Protein AF-A0A962GAU8-F1 (afdb_monomer_lite)

Radius of gyration: 21.65 Å; chains: 1; bounding box: 62×40×57 Å

Sequence (134 aa):
HLLACSCSLKAYKAAMIEHMYRRRMQIEESFRDLKSHHCGGGFEDTQTRTPERLQMLLLIHALAQWVQWVIGLAVITRGLDHFLKPNSSKRQHYSTLRIGKEFILHAGLGLSLHQIRPPDIPADSIPPSLNRRK

Foldseek 3Di:
DDDDDDPVCVPPDPVVVVVVVVVVVVVVVLVVQQCDDPRHVVVVVVPDPDVVVVVVSVVVVVVLLVQLLVQLVVCVVQVLCVVVDDPDDPDDPDDSSVSSVVVCVCVVVPVDCVVSPRPPPPPVPDDPPPPPDD

Secondary structure (DSSP, 8-state):
------GGGGGS-HHHHHHHHHHHHHHHHHHHHHH-TTTS--GGGG----HHHHHHHHHHHHHHHHHHHHHHHHHHHTTGGGGGS-TT--S--S-HHHHHHHHHHHHHTT--GGGSPPP---GGGS-GGG----

Structure (mmCIF, N/CA/C/O backbone):
data_AF-A0A962GAU8-F1
#
_entry.id   AF-A0A962GAU8-F1
#
loop_
_atom_site.group_PDB
_atom_site.id
_atom_site.type_symbol
_atom_site.label_atom_id
_atom_site.label_alt_id
_atom_site.label_comp_id
_atom_site.label_asym_id
_atom_site.label_entity_id
_atom_site.label_seq_id
_atom_site.pdbx_PDB_ins_code
_atom_site.Cartn_x
_atom_site.Cartn_y
_atom_site.Cartn_z
_atom_site.occupancy
_atom_site.B_iso_or_equiv
_atom_site.auth_seq_id
_atom_site.auth_comp_id
_atom_site.auth_asym_id
_atom_site.auth_atom_id
_atom_site.pdbx_PDB_model_num
ATOM 1 N N . HIS A 1 1 ? -0.439 14.856 24.192 1.00 59.84 1 HIS A N 1
ATOM 2 C CA . HIS A 1 1 ? -1.331 13.752 23.783 1.00 59.84 1 HIS A CA 1
ATOM 3 C C . HIS A 1 1 ? -1.456 12.776 24.941 1.00 59.84 1 HIS A C 1
ATOM 5 O O . HIS A 1 1 ? -0.439 12.256 25.378 1.00 59.84 1 HIS A O 1
ATOM 11 N N . LEU A 1 2 ? -2.658 12.591 25.490 1.00 73.06 2 LEU A N 1
ATOM 12 C CA . LEU A 1 2 ? -2.903 11.586 26.528 1.00 73.06 2 LEU A CA 1
ATOM 13 C C . LEU A 1 2 ? -3.182 10.241 25.847 1.00 73.06 2 LEU A C 1
ATOM 15 O O . LEU A 1 2 ? -4.053 10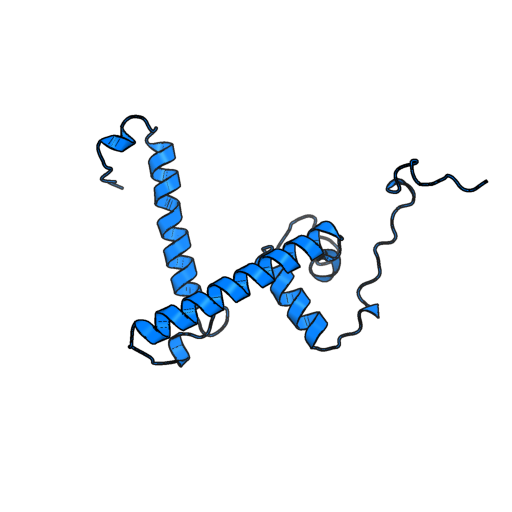.166 24.983 1.00 73.06 2 LEU A O 1
ATOM 19 N N . LEU A 1 3 ? -2.426 9.202 26.210 1.00 74.12 3 LEU A N 1
ATOM 20 C CA . LEU A 1 3 ? -2.595 7.836 25.710 1.00 74.12 3 LEU A CA 1
ATOM 21 C C . LEU A 1 3 ? -2.972 6.922 26.879 1.00 74.12 3 LEU A C 1
ATOM 23 O O . LEU A 1 3 ? -2.184 6.743 27.806 1.00 74.12 3 LEU A O 1
ATOM 27 N N . ALA A 1 4 ? -4.170 6.338 26.837 1.00 80.06 4 ALA A N 1
ATOM 28 C CA . ALA A 1 4 ? -4.588 5.320 27.795 1.00 80.06 4 ALA A CA 1
ATOM 29 C C . ALA A 1 4 ? -4.086 3.946 27.329 1.00 80.06 4 ALA A C 1
ATOM 31 O O . ALA A 1 4 ? -4.387 3.517 26.216 1.00 80.06 4 ALA A O 1
ATOM 32 N N . CYS A 1 5 ? -3.303 3.268 28.170 1.00 78.06 5 CYS A N 1
ATOM 33 C CA . CYS A 1 5 ? -2.702 1.967 27.867 1.00 78.06 5 CYS A CA 1
ATOM 34 C C . CYS A 1 5 ? -3.112 0.946 28.929 1.00 78.06 5 CYS A C 1
ATOM 36 O O . CYS A 1 5 ? -3.316 1.311 30.087 1.00 78.06 5 CYS A O 1
ATOM 38 N N . SER A 1 6 ? -3.227 -0.331 28.554 1.00 82.31 6 SER A N 1
ATOM 39 C CA . SER A 1 6 ? -3.556 -1.379 29.523 1.00 82.31 6 SER A CA 1
ATOM 40 C C . SER A 1 6 ? -2.440 -1.535 30.563 1.00 82.31 6 SER A C 1
ATOM 42 O O . SER A 1 6 ? -1.263 -1.289 30.291 1.00 82.31 6 SER A O 1
ATOM 44 N N . CYS A 1 7 ? -2.797 -1.990 31.764 1.00 73.56 7 CYS A N 1
ATOM 45 C CA . CYS A 1 7 ? -1.854 -2.245 32.856 1.00 73.56 7 CYS A CA 1
ATOM 46 C C . CYS A 1 7 ? -0.789 -3.306 32.518 1.00 73.56 7 CYS A C 1
ATOM 48 O O . CYS A 1 7 ? 0.263 -3.331 33.149 1.00 73.56 7 CYS A O 1
ATOM 50 N N . SER A 1 8 ? -1.014 -4.127 31.489 1.00 78.31 8 SER A N 1
ATOM 51 C CA . SER A 1 8 ? -0.024 -5.068 30.953 1.00 78.31 8 SER A CA 1
ATOM 52 C C . SER A 1 8 ? 1.150 -4.363 30.253 1.00 78.31 8 SER A C 1
ATOM 54 O O . SER A 1 8 ? 2.260 -4.891 30.241 1.00 78.31 8 SER A O 1
ATOM 56 N N . LEU A 1 9 ? 0.963 -3.136 29.746 1.00 76.88 9 LEU A N 1
ATOM 57 C CA . LEU A 1 9 ? 2.014 -2.380 29.054 1.00 76.88 9 LEU A CA 1
ATOM 58 C C . LEU A 1 9 ? 2.933 -1.584 29.999 1.00 76.88 9 LEU A C 1
ATOM 60 O O . LEU A 1 9 ? 3.813 -0.863 29.533 1.00 76.88 9 LEU A O 1
ATOM 64 N N . LYS A 1 10 ? 2.782 -1.736 31.322 1.00 76.25 10 LYS A N 1
ATOM 65 C CA . LYS A 1 10 ? 3.558 -1.001 32.341 1.00 76.25 10 LYS A CA 1
ATOM 66 C C . LYS A 1 10 ? 5.069 -1.254 32.264 1.00 76.25 10 LYS A C 1
ATOM 68 O O . LYS A 1 10 ? 5.848 -0.413 32.696 1.00 76.25 10 LYS A O 1
ATOM 73 N N . ALA A 1 11 ? 5.470 -2.402 31.713 1.00 80.94 11 ALA A N 1
ATOM 74 C CA . ALA A 1 11 ? 6.869 -2.772 31.500 1.00 80.94 11 ALA A CA 1
ATOM 75 C C . ALA A 1 11 ? 7.517 -2.064 30.291 1.00 80.94 11 ALA A C 1
ATOM 77 O O . ALA A 1 11 ? 8.742 -2.067 30.161 1.00 80.94 11 ALA A O 1
ATOM 78 N N . TYR A 1 12 ? 6.725 -1.455 29.401 1.00 81.94 12 TYR A N 1
ATOM 79 C CA . TYR A 1 12 ? 7.231 -0.769 28.215 1.00 81.94 12 TYR A CA 1
ATOM 80 C C . TYR A 1 12 ? 7.464 0.718 28.484 1.00 81.94 12 TYR A C 1
ATOM 82 O O . TYR A 1 12 ? 6.676 1.397 29.138 1.00 81.94 12 TYR A O 1
ATOM 90 N N . LYS A 1 13 ? 8.553 1.254 27.924 1.00 85.75 13 LYS A N 1
ATOM 91 C CA . LYS A 1 13 ? 8.850 2.691 27.984 1.00 85.75 13 LYS A CA 1
ATOM 92 C C . LYS A 1 13 ? 7.784 3.487 27.226 1.00 85.75 13 LYS A C 1
ATOM 94 O O . LYS A 1 13 ? 7.347 3.072 26.153 1.00 85.75 13 LYS A O 1
ATOM 99 N N . ALA A 1 14 ? 7.455 4.680 27.722 1.00 82.94 14 ALA A N 1
ATOM 100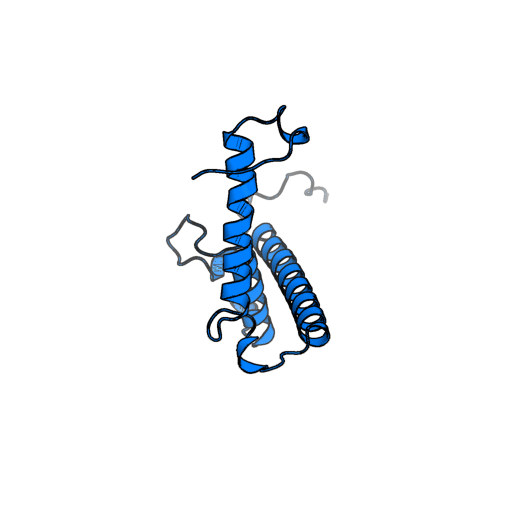 C CA . ALA A 1 14 ? 6.482 5.581 27.096 1.00 82.94 14 ALA A CA 1
ATOM 101 C C . ALA A 1 14 ? 6.777 5.852 25.605 1.00 82.94 14 ALA A C 1
ATOM 103 O O . ALA A 1 14 ? 5.866 5.821 24.785 1.00 82.94 14 ALA A O 1
ATOM 104 N N . ALA A 1 15 ? 8.053 6.003 25.230 1.00 84.62 15 ALA A N 1
ATOM 105 C CA . ALA A 1 15 ? 8.466 6.179 23.834 1.00 84.62 15 ALA A CA 1
ATOM 106 C C . ALA A 1 15 ? 8.124 4.972 22.936 1.00 84.62 15 ALA A C 1
ATOM 108 O O . ALA A 1 15 ? 7.797 5.134 21.763 1.00 84.62 15 ALA A O 1
ATOM 109 N N . MET A 1 16 ? 8.167 3.751 23.478 1.00 84.81 16 MET A N 1
ATOM 110 C CA . MET A 1 16 ? 7.793 2.547 22.734 1.00 84.81 16 MET A CA 1
ATOM 111 C C . MET A 1 16 ? 6.279 2.472 22.540 1.00 84.81 16 MET A C 1
ATOM 113 O O . MET A 1 16 ? 5.820 2.125 21.456 1.00 84.81 16 MET A O 1
ATOM 117 N N . ILE A 1 17 ? 5.507 2.856 23.556 1.00 84.69 17 ILE A N 1
ATOM 118 C CA . ILE A 1 17 ? 4.047 2.962 23.470 1.00 84.69 17 ILE A CA 1
ATOM 119 C C . ILE A 1 17 ? 3.647 4.001 22.417 1.00 84.69 17 ILE A C 1
ATOM 121 O O . ILE A 1 17 ? 2.807 3.718 21.566 1.00 84.69 17 ILE A O 1
ATOM 125 N N . GLU A 1 18 ? 4.283 5.172 22.425 1.00 84.88 18 GLU A N 1
ATOM 126 C CA . GLU A 1 18 ? 4.061 6.207 21.413 1.00 84.88 18 GLU A CA 1
ATOM 127 C C . GLU A 1 18 ? 4.416 5.703 20.007 1.00 84.88 18 GLU A C 1
ATOM 129 O O . GLU A 1 18 ? 3.655 5.903 19.060 1.00 84.88 18 GLU A O 1
ATOM 134 N N . HIS A 1 19 ? 5.533 4.985 19.864 1.00 84.56 19 HIS A N 1
ATOM 135 C CA . HIS A 1 19 ? 5.933 4.396 18.589 1.00 84.56 19 HIS A CA 1
ATOM 136 C C . HIS A 1 19 ? 4.916 3.362 18.079 1.00 84.56 19 HIS A C 1
ATOM 138 O O . HIS A 1 19 ? 4.578 3.361 16.895 1.00 84.56 19 HIS A O 1
ATOM 144 N N . MET A 1 20 ? 4.375 2.517 18.961 1.00 84.00 20 MET A N 1
ATOM 145 C CA . MET A 1 20 ? 3.300 1.587 18.601 1.00 84.00 20 MET A CA 1
ATOM 146 C C . MET A 1 20 ? 2.014 2.332 18.236 1.00 84.00 20 MET A C 1
ATOM 148 O O . MET A 1 20 ? 1.364 1.981 17.253 1.00 84.00 20 MET A O 1
ATOM 152 N N . TYR A 1 21 ? 1.678 3.397 18.967 1.00 85.25 21 TYR A N 1
ATOM 153 C CA . TYR A 1 21 ? 0.516 4.232 18.671 1.00 85.25 21 TYR A CA 1
ATOM 154 C C . TYR A 1 21 ? 0.647 4.944 17.320 1.00 85.25 21 TYR A C 1
ATOM 156 O O . TYR A 1 21 ? -0.332 5.061 16.588 1.00 85.25 21 TYR A O 1
ATOM 164 N N . ARG A 1 22 ? 1.862 5.337 16.917 1.00 82.81 22 ARG A N 1
ATOM 165 C CA . ARG A 1 22 ? 2.125 5.951 15.605 1.00 82.81 22 ARG A CA 1
ATOM 166 C C . ARG A 1 22 ? 1.703 5.058 14.433 1.00 82.81 22 ARG A C 1
ATOM 168 O O . ARG A 1 22 ? 1.312 5.577 13.391 1.00 82.81 22 ARG A O 1
ATOM 175 N N . ARG A 1 23 ? 1.695 3.731 14.609 1.00 80.62 23 ARG A N 1
ATOM 176 C CA . ARG A 1 23 ? 1.208 2.789 13.586 1.00 80.62 23 ARG A CA 1
ATOM 177 C C . ARG A 1 23 ? -0.271 2.997 13.249 1.00 80.62 23 ARG A C 1
ATOM 179 O O . ARG A 1 23 ? -0.648 2.761 12.107 1.00 80.62 23 ARG A O 1
ATOM 186 N N . ARG A 1 24 ? -1.103 3.488 14.184 1.00 82.25 24 ARG A N 1
ATOM 187 C CA . ARG A 1 24 ? -2.513 3.817 13.888 1.00 82.25 24 ARG A CA 1
ATOM 188 C C . ARG A 1 24 ? -2.638 4.872 12.793 1.00 82.25 24 ARG A C 1
ATOM 190 O O . ARG A 1 24 ? -3.469 4.711 11.911 1.00 82.25 24 ARG A O 1
ATOM 197 N N . MET A 1 25 ? -1.785 5.895 12.818 1.00 85.50 25 MET A N 1
ATOM 198 C CA . MET A 1 25 ? -1.794 6.962 11.814 1.00 85.50 25 MET A CA 1
ATOM 199 C C . MET A 1 25 ? -1.471 6.418 10.418 1.00 85.50 25 MET A C 1
ATOM 201 O O . MET A 1 25 ? -2.186 6.722 9.473 1.00 85.50 25 MET A O 1
ATOM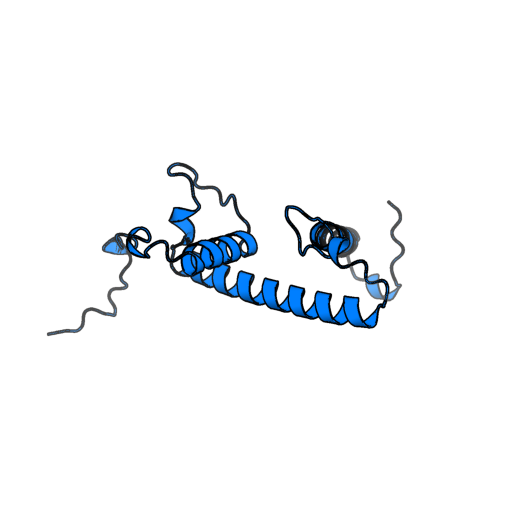 205 N N . GLN A 1 26 ? -0.469 5.537 10.307 1.00 79.81 26 GLN A N 1
ATOM 206 C CA . GLN A 1 26 ? -0.138 4.874 9.038 1.00 79.81 26 GLN A CA 1
ATOM 207 C C . GLN A 1 26 ? -1.288 4.004 8.520 1.00 79.81 26 GLN A C 1
ATOM 209 O O . GLN A 1 26 ? -1.539 3.964 7.320 1.00 79.81 26 GLN A O 1
ATOM 214 N N . ILE A 1 27 ? -1.993 3.311 9.417 1.00 75.56 27 ILE A N 1
ATOM 215 C CA . ILE A 1 27 ? -3.156 2.491 9.062 1.00 75.56 27 ILE A CA 1
ATOM 216 C C . ILE A 1 27 ? -4.301 3.376 8.549 1.00 75.56 27 ILE A C 1
ATOM 218 O O . ILE A 1 27 ? -4.879 3.084 7.507 1.00 75.56 27 ILE A O 1
ATOM 222 N N . GLU A 1 28 ? -4.618 4.470 9.243 1.00 80.06 28 GLU A N 1
ATOM 223 C CA . GLU A 1 28 ? -5.657 5.420 8.824 1.00 80.06 28 GLU A CA 1
ATOM 224 C C . GLU A 1 28 ? -5.329 6.097 7.490 1.00 80.06 28 GLU A C 1
ATOM 226 O O . GLU A 1 28 ? -6.210 6.243 6.643 1.00 80.06 28 GLU A O 1
ATOM 231 N N . GLU A 1 29 ? -4.069 6.480 7.287 1.00 77.56 29 GLU A N 1
ATOM 232 C CA . GLU A 1 29 ? -3.574 7.020 6.021 1.00 77.56 29 GLU A CA 1
ATOM 233 C C . GLU A 1 29 ? -3.677 5.975 4.904 1.00 77.56 29 GLU A C 1
ATOM 235 O O . GLU A 1 29 ? -4.246 6.266 3.859 1.00 77.56 29 GLU A O 1
ATOM 240 N N . SER A 1 30 ? -3.291 4.723 5.168 1.00 73.19 30 SER A N 1
ATOM 241 C CA . SER A 1 30 ? -3.439 3.617 4.208 1.00 73.19 30 SER A CA 1
ATOM 242 C C . SER A 1 30 ? -4.903 3.379 3.821 1.00 73.19 30 SER A C 1
ATOM 244 O O . SER A 1 30 ? -5.208 3.167 2.650 1.00 73.19 30 SER A O 1
ATOM 246 N N . PHE A 1 31 ? -5.837 3.450 4.777 1.00 70.69 31 PHE A N 1
ATOM 247 C CA . PHE A 1 31 ? -7.274 3.354 4.491 1.00 70.69 31 PHE A CA 1
ATOM 248 C C . PHE A 1 31 ? -7.816 4.561 3.720 1.00 70.69 31 PHE A C 1
ATOM 250 O O . PHE A 1 31 ? -8.785 4.423 2.971 1.00 70.69 31 PHE A O 1
ATOM 257 N N . ARG A 1 32 ? -7.234 5.746 3.914 1.00 71.94 32 ARG A N 1
ATOM 258 C CA . ARG A 1 32 ? -7.601 6.964 3.185 1.00 71.94 32 ARG A CA 1
ATOM 259 C C . ARG A 1 32 ? -7.085 6.914 1.750 1.00 71.94 32 ARG A C 1
ATOM 261 O O . ARG A 1 32 ? -7.850 7.176 0.827 1.00 71.94 32 ARG A O 1
ATOM 268 N N . ASP A 1 33 ? -5.843 6.487 1.563 1.00 71.25 33 ASP A N 1
ATOM 269 C CA . ASP A 1 33 ? -5.252 6.255 0.249 1.00 71.25 33 ASP A CA 1
ATOM 270 C C . ASP A 1 33 ? -6.013 5.175 -0.507 1.00 71.25 33 ASP A C 1
ATOM 272 O O . ASP A 1 33 ? -6.266 5.327 -1.693 1.00 71.25 33 ASP A O 1
ATOM 276 N N . LEU A 1 34 ? -6.472 4.125 0.175 1.00 67.69 34 LEU A N 1
ATOM 277 C CA . LEU A 1 34 ? -7.274 3.070 -0.438 1.00 67.69 34 LEU A CA 1
ATOM 278 C C . LEU A 1 34 ? -8.594 3.573 -1.041 1.00 67.69 34 LEU A C 1
ATOM 280 O O . LEU A 1 34 ? -9.043 3.061 -2.069 1.00 67.69 34 LEU A O 1
ATOM 284 N N . LYS A 1 35 ? -9.200 4.576 -0.404 1.00 65.31 35 LYS A N 1
ATOM 285 C CA . LYS A 1 35 ? -10.428 5.232 -0.865 1.00 65.31 35 LYS A CA 1
ATOM 286 C C . LYS A 1 35 ? -10.172 6.190 -2.031 1.00 65.31 35 LYS A C 1
ATOM 288 O O . LYS A 1 35 ? -11.041 6.325 -2.881 1.00 65.31 35 LYS A O 1
ATOM 293 N N . SER A 1 36 ? -8.979 6.783 -2.104 1.00 64.19 36 SER A N 1
ATOM 294 C CA . SER A 1 36 ? -8.618 7.787 -3.109 1.00 64.19 36 SER A CA 1
ATOM 295 C C . SER A 1 36 ? -8.674 7.258 -4.550 1.00 64.19 36 SER A C 1
ATOM 297 O O . SER A 1 36 ? -8.152 6.189 -4.869 1.00 64.19 36 SER A O 1
ATOM 299 N N . HIS A 1 37 ? -9.265 8.060 -5.437 1.00 54.19 37 HIS A N 1
ATOM 300 C CA . HIS A 1 37 ? -9.510 7.749 -6.849 1.00 54.19 37 HIS A CA 1
ATOM 301 C C . HIS A 1 37 ? -8.238 7.773 -7.725 1.00 54.19 37 HIS A C 1
ATOM 303 O O . HIS A 1 37 ? -8.070 6.952 -8.620 1.00 54.19 37 HIS A O 1
ATOM 309 N N . HIS A 1 38 ? -7.310 8.709 -7.482 1.00 53.59 38 HIS A N 1
ATOM 310 C CA . HIS A 1 38 ? -6.162 8.948 -8.378 1.00 53.59 38 HIS A CA 1
ATOM 311 C C . HIS A 1 38 ? -4.911 8.116 -8.056 1.00 53.59 38 HIS A C 1
ATOM 313 O O . HIS A 1 38 ? -4.149 7.772 -8.959 1.00 53.59 38 HIS A O 1
ATOM 319 N N . CYS A 1 39 ? -4.687 7.796 -6.779 1.00 49.03 39 CYS A N 1
ATOM 320 C CA . CYS A 1 39 ? -3.483 7.097 -6.308 1.00 49.03 39 CYS A CA 1
ATOM 321 C C . CYS A 1 39 ? -3.793 5.795 -5.544 1.00 49.03 39 CYS A C 1
ATOM 323 O O . CYS A 1 39 ? -2.859 5.112 -5.120 1.00 49.03 39 CYS A O 1
ATOM 325 N N . GLY A 1 40 ? -5.076 5.459 -5.377 1.00 54.69 40 GLY A N 1
ATOM 326 C CA . GLY A 1 40 ? -5.578 4.419 -4.482 1.00 54.69 40 GLY A CA 1
ATOM 327 C C . GLY A 1 40 ? -6.221 3.211 -5.154 1.00 54.69 40 GLY A C 1
ATOM 328 O O . GLY A 1 40 ? -6.002 2.936 -6.332 1.00 54.69 40 GLY A O 1
ATOM 329 N N . GLY A 1 41 ? -7.005 2.463 -4.370 1.00 57.69 41 GLY A N 1
ATOM 330 C CA . GLY A 1 41 ? -7.735 1.273 -4.817 1.00 57.69 41 GLY A CA 1
ATOM 331 C C . GLY A 1 41 ? -9.117 1.554 -5.418 1.00 57.69 41 GLY A C 1
ATOM 332 O O . GLY A 1 41 ? -9.818 0.592 -5.712 1.00 57.69 41 GLY A O 1
ATOM 333 N N . GLY A 1 42 ? -9.525 2.824 -5.565 1.00 60.16 42 GLY A N 1
ATOM 334 C CA . GLY A 1 42 ? -10.784 3.206 -6.227 1.00 60.16 42 GLY A CA 1
ATOM 335 C C . GLY A 1 42 ? -12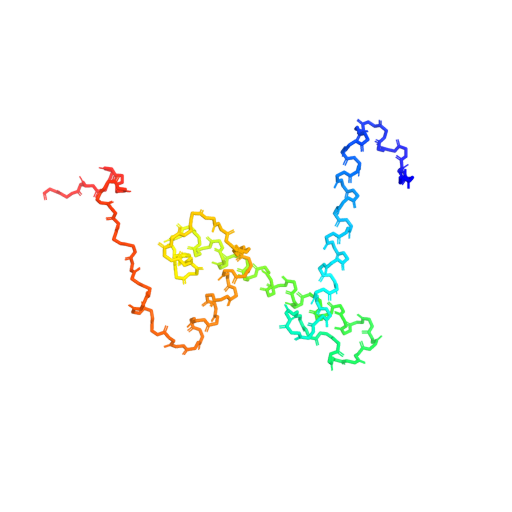.057 2.781 -5.485 1.00 60.16 42 GLY A C 1
ATOM 336 O O . GLY A 1 42 ? -13.111 2.601 -6.088 1.00 60.16 42 GLY A O 1
ATOM 337 N N . PHE A 1 43 ? -11.985 2.578 -4.167 1.00 58.56 43 PHE A N 1
ATOM 338 C CA . PHE A 1 43 ? -13.127 2.061 -3.402 1.00 58.56 43 PHE A CA 1
ATOM 339 C C . PHE A 1 43 ? -14.287 3.059 -3.291 1.00 58.56 43 PHE A C 1
ATOM 341 O O . PHE A 1 43 ? -15.424 2.637 -3.068 1.00 58.56 43 PHE A O 1
ATOM 348 N N . GLU A 1 44 ? -14.031 4.360 -3.457 1.00 55.00 44 GLU A N 1
ATOM 349 C CA . GLU A 1 44 ? -15.087 5.380 -3.514 1.00 55.00 44 GLU A CA 1
ATOM 350 C C . GLU A 1 44 ? -16.021 5.190 -4.721 1.00 55.00 44 GLU A C 1
ATOM 352 O O . GLU A 1 44 ? -17.225 5.421 -4.591 1.00 55.00 44 GLU A O 1
ATOM 357 N N . ASP A 1 45 ? -15.525 4.637 -5.832 1.00 56.25 45 ASP A N 1
ATOM 358 C CA . ASP A 1 45 ? -16.329 4.392 -7.039 1.00 56.25 45 ASP A CA 1
ATOM 359 C C . ASP A 1 45 ? -17.266 3.194 -6.899 1.00 56.25 45 ASP A C 1
ATOM 361 O O . ASP A 1 45 ? -18.234 3.049 -7.644 1.00 56.25 45 ASP A O 1
ATOM 365 N N . THR A 1 46 ? -17.015 2.316 -5.924 1.00 57.25 46 THR A N 1
ATOM 366 C CA . THR A 1 46 ? -17.791 1.075 -5.800 1.00 57.25 46 THR A CA 1
ATOM 367 C C . THR A 1 46 ? -19.140 1.312 -5.097 1.00 57.25 46 THR A C 1
ATOM 369 O O . THR A 1 46 ? -19.977 0.408 -5.098 1.00 57.25 46 THR A O 1
ATOM 372 N N . GLN A 1 47 ? -19.386 2.492 -4.493 1.00 57.97 47 GLN A N 1
ATOM 373 C CA . GLN A 1 47 ? -20.625 2.894 -3.777 1.00 57.97 47 GLN A CA 1
ATOM 374 C C . GLN A 1 47 ? -21.240 1.831 -2.835 1.00 57.97 47 GLN A C 1
ATOM 376 O O . GLN A 1 47 ? -22.385 1.940 -2.388 1.00 57.97 47 GLN A O 1
ATOM 381 N N . THR A 1 48 ? -20.494 0.785 -2.485 1.00 57.28 48 THR A N 1
ATOM 382 C CA . THR A 1 48 ? -21.044 -0.393 -1.824 1.00 57.28 48 THR A CA 1
ATOM 383 C C . THR A 1 48 ? -20.900 -0.233 -0.329 1.00 57.28 48 THR A C 1
ATOM 385 O O . THR A 1 48 ? -19.801 -0.225 0.215 1.00 57.28 48 THR A O 1
ATOM 388 N N . ARG A 1 49 ? -22.042 -0.100 0.346 1.00 62.91 49 ARG A N 1
ATOM 389 C CA . ARG A 1 49 ? -22.129 0.095 1.801 1.00 62.91 49 ARG A CA 1
ATOM 390 C C . ARG A 1 49 ? -22.258 -1.210 2.593 1.00 62.91 49 ARG A C 1
ATOM 392 O O . ARG A 1 49 ? -22.385 -1.166 3.809 1.00 62.91 49 ARG A O 1
ATOM 399 N N . THR A 1 50 ? -22.232 -2.360 1.920 1.00 73.00 50 THR A N 1
ATOM 400 C CA . THR A 1 50 ? -22.306 -3.679 2.563 1.00 73.00 50 THR A CA 1
ATOM 401 C C . THR A 1 50 ? -20.922 -4.093 3.079 1.00 73.00 50 THR A C 1
ATOM 403 O O . THR A 1 50 ? -19.995 -4.196 2.261 1.00 73.00 50 THR A O 1
ATOM 406 N N . PRO A 1 51 ? -20.755 -4.334 4.391 1.00 73.50 51 PRO A N 1
ATOM 407 C CA . PRO A 1 51 ? -19.455 -4.627 4.995 1.00 73.50 51 PRO A CA 1
ATOM 408 C C . PRO A 1 51 ? -18.795 -5.892 4.426 1.00 73.50 51 PRO A C 1
ATOM 410 O O . PRO A 1 51 ? -17.572 -5.939 4.310 1.00 73.50 51 PRO A O 1
ATOM 413 N N . GLU A 1 52 ? -19.578 -6.873 3.980 1.00 77.12 52 GLU A N 1
ATOM 414 C CA . GLU A 1 52 ? -19.094 -8.139 3.417 1.00 77.12 52 GLU A CA 1
ATOM 415 C C . GLU A 1 52 ? -18.354 -7.919 2.089 1.00 77.12 52 GLU A C 1
ATOM 417 O O . GLU A 1 52 ? -17.265 -8.451 1.865 1.00 77.12 52 GLU A O 1
ATOM 422 N N . ARG A 1 53 ? -18.915 -7.079 1.205 1.00 76.25 53 ARG A N 1
ATOM 423 C CA . ARG A 1 53 ? -18.278 -6.737 -0.079 1.00 76.25 53 ARG A CA 1
ATOM 424 C C . ARG A 1 53 ? -17.019 -5.908 0.131 1.00 76.25 53 ARG A C 1
ATOM 426 O O . ARG A 1 53 ? -16.018 -6.156 -0.538 1.00 76.25 53 ARG A O 1
ATOM 433 N N . LEU A 1 54 ? -17.053 -4.972 1.080 1.00 76.44 54 LEU A N 1
ATOM 434 C CA . LEU A 1 54 ? -15.879 -4.184 1.436 1.00 76.44 54 LEU A CA 1
ATOM 435 C C . LEU A 1 54 ? -14.758 -5.093 1.953 1.00 76.44 54 LEU A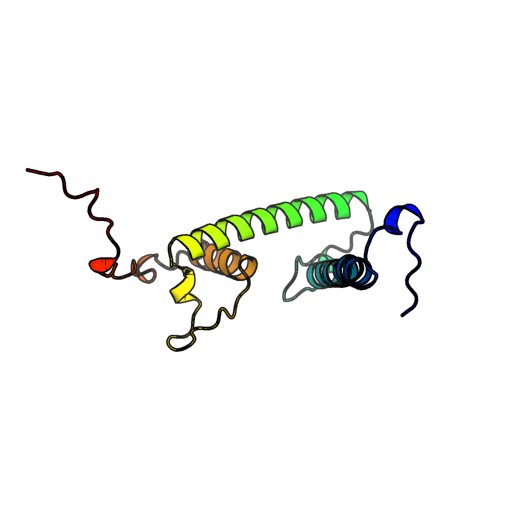 C 1
ATOM 437 O O . LEU A 1 54 ? -13.633 -4.976 1.484 1.00 76.44 54 LEU A O 1
ATOM 441 N N . GLN A 1 55 ? -15.058 -6.043 2.840 1.00 80.88 55 GLN A N 1
ATOM 442 C CA . GLN A 1 55 ? -14.073 -6.987 3.373 1.00 80.88 55 GLN A CA 1
ATOM 443 C C . GLN A 1 55 ? -13.403 -7.826 2.274 1.00 80.88 55 GLN A C 1
ATOM 445 O O . GLN A 1 55 ? -12.180 -7.973 2.282 1.00 80.88 55 GLN A O 1
ATOM 450 N N . MET A 1 56 ? -14.172 -8.339 1.309 1.00 83.75 56 MET A N 1
ATOM 451 C CA . MET A 1 56 ? -13.610 -9.084 0.174 1.00 83.75 56 MET A CA 1
ATOM 452 C C . MET A 1 56 ? -12.697 -8.212 -0.689 1.00 83.75 56 MET A C 1
ATOM 454 O O . MET A 1 56 ? -11.590 -8.625 -1.031 1.00 83.75 56 MET A O 1
ATOM 458 N N . LEU A 1 57 ? -13.125 -6.990 -1.009 1.00 80.56 57 LEU A N 1
ATOM 459 C CA . LEU A 1 57 ? -12.316 -6.063 -1.796 1.00 80.56 57 LEU A CA 1
ATOM 460 C C . LEU A 1 57 ? -11.036 -5.655 -1.045 1.00 80.56 57 LEU A C 1
ATOM 462 O O . LEU A 1 57 ? -9.964 -5.628 -1.648 1.00 80.56 57 LEU A O 1
ATOM 466 N N . LEU A 1 58 ? -11.114 -5.406 0.269 1.00 80.38 58 LEU A N 1
ATOM 467 C CA . LEU A 1 58 ? -9.952 -5.134 1.124 1.00 80.38 58 LEU A CA 1
ATOM 468 C C . LEU A 1 58 ? -8.955 -6.298 1.104 1.00 80.38 58 LEU A C 1
ATOM 470 O O . LEU A 1 58 ? -7.751 -6.069 1.002 1.00 80.38 58 LEU A O 1
ATOM 474 N N . LEU A 1 59 ? -9.447 -7.538 1.170 1.00 85.69 59 LEU A N 1
ATOM 475 C CA . LEU A 1 59 ? -8.608 -8.733 1.098 1.00 85.69 59 LEU A CA 1
ATOM 476 C C . LEU A 1 59 ? -7.903 -8.839 -0.259 1.00 85.69 59 LEU A C 1
ATOM 478 O O . LEU A 1 59 ? -6.691 -9.041 -0.305 1.00 85.69 59 LEU A O 1
ATOM 482 N N . ILE A 1 60 ? -8.641 -8.664 -1.357 1.00 85.81 60 ILE A N 1
ATOM 483 C CA . ILE A 1 60 ? -8.077 -8.680 -2.713 1.00 85.81 60 ILE A CA 1
ATOM 484 C C . ILE A 1 60 ? -7.015 -7.587 -2.857 1.00 85.81 60 ILE A C 1
ATOM 486 O O . ILE A 1 60 ? -5.928 -7.843 -3.373 1.00 85.81 60 ILE A O 1
ATOM 490 N N . HIS A 1 61 ? -7.299 -6.383 -2.359 1.00 83.94 61 HIS A N 1
ATOM 491 C CA . HIS A 1 61 ? -6.347 -5.283 -2.395 1.00 83.94 61 HIS A CA 1
ATOM 492 C C . HIS A 1 61 ? -5.084 -5.591 -1.585 1.00 83.94 61 HIS A C 1
ATOM 494 O O . HIS A 1 61 ? -3.977 -5.394 -2.084 1.00 83.94 61 HIS A O 1
ATOM 500 N N . ALA A 1 62 ? -5.228 -6.127 -0.371 1.00 85.75 62 ALA A N 1
ATOM 501 C CA . ALA A 1 62 ? -4.095 -6.514 0.465 1.00 85.75 62 ALA A CA 1
ATOM 502 C C . ALA A 1 62 ? -3.222 -7.582 -0.217 1.00 85.75 62 ALA A C 1
ATOM 504 O O . ALA A 1 62 ? -1.994 -7.485 -0.194 1.00 85.75 62 ALA A O 1
ATOM 505 N N . LEU A 1 63 ? -3.837 -8.566 -0.882 1.00 88.06 63 LEU A N 1
ATOM 506 C CA . LEU A 1 63 ? -3.116 -9.566 -1.673 1.00 88.06 63 LEU A CA 1
ATOM 507 C C . LEU A 1 63 ? -2.392 -8.933 -2.868 1.00 88.06 63 LEU A C 1
ATOM 509 O O . LEU A 1 63 ? -1.225 -9.240 -3.107 1.00 88.06 63 LEU A O 1
ATOM 513 N N . ALA A 1 64 ? -3.037 -8.012 -3.585 1.00 86.69 64 ALA A N 1
ATOM 514 C CA . ALA A 1 64 ? -2.411 -7.291 -4.691 1.00 86.69 64 ALA A CA 1
ATOM 515 C C . ALA A 1 64 ? -1.202 -6.459 -4.224 1.00 86.69 64 ALA A C 1
ATOM 517 O O . ALA A 1 64 ? -0.147 -6.499 -4.860 1.00 86.69 64 ALA A O 1
ATOM 518 N N . GLN A 1 65 ? -1.316 -5.761 -3.089 1.00 85.00 65 GLN A N 1
ATOM 519 C CA . GLN A 1 65 ? -0.198 -5.040 -2.474 1.00 85.00 65 GLN A CA 1
ATOM 520 C C . GLN A 1 65 ? 0.929 -5.992 -2.063 1.00 85.00 65 GLN A C 1
ATOM 522 O O . GLN A 1 65 ? 2.099 -5.695 -2.296 1.00 85.00 65 GLN A O 1
ATOM 527 N N . TRP A 1 66 ? 0.603 -7.154 -1.497 1.00 87.19 66 TRP A N 1
ATOM 528 C CA . TRP A 1 66 ? 1.607 -8.150 -1.129 1.00 87.19 66 TRP A CA 1
ATOM 529 C C . TRP A 1 66 ? 2.390 -8.650 -2.351 1.00 87.19 66 TRP A C 1
ATOM 531 O O . TRP A 1 66 ? 3.621 -8.669 -2.329 1.00 87.19 66 TRP A O 1
ATOM 541 N N . VAL A 1 67 ? 1.700 -8.953 -3.454 1.00 88.31 67 VAL A N 1
ATOM 542 C CA . VAL A 1 67 ? 2.342 -9.336 -4.722 1.00 88.31 67 VAL A CA 1
ATOM 543 C C . VAL A 1 67 ? 3.220 -8.205 -5.266 1.00 88.31 67 VAL A C 1
ATOM 545 O O . VAL A 1 67 ? 4.375 -8.444 -5.621 1.00 88.31 67 VAL A O 1
ATOM 548 N N . GLN A 1 68 ? 2.721 -6.964 -5.282 1.00 86.12 68 GLN A N 1
ATOM 549 C CA . GLN A 1 68 ? 3.509 -5.792 -5.688 1.00 86.12 68 GLN A CA 1
ATOM 550 C C . GLN A 1 68 ? 4.766 -5.628 -4.830 1.00 86.12 68 GLN A C 1
ATOM 552 O O . GLN A 1 68 ? 5.832 -5.315 -5.353 1.00 86.12 68 GLN A O 1
ATOM 557 N N . TRP A 1 69 ? 4.671 -5.867 -3.523 1.00 87.69 69 TRP A N 1
ATOM 558 C CA . TRP A 1 69 ? 5.809 -5.778 -2.618 1.00 87.69 69 TRP A CA 1
ATOM 559 C C . TRP A 1 69 ? 6.865 -6.847 -2.914 1.00 87.69 69 TRP A C 1
ATOM 561 O O . TRP A 1 69 ? 8.044 -6.512 -3.026 1.00 87.69 69 TRP A O 1
ATOM 571 N N . VAL A 1 70 ? 6.453 -8.103 -3.118 1.00 88.44 70 VAL A N 1
ATOM 572 C CA . VAL A 1 70 ? 7.362 -9.201 -3.496 1.00 88.44 70 VAL A CA 1
ATOM 573 C C . VAL A 1 70 ? 8.061 -8.904 -4.825 1.00 88.44 70 VAL A C 1
ATOM 575 O O . VAL A 1 70 ? 9.277 -9.071 -4.932 1.00 88.44 70 VAL A O 1
ATOM 578 N N . ILE A 1 71 ? 7.327 -8.404 -5.822 1.00 85.69 71 ILE A N 1
ATOM 579 C CA . ILE A 1 71 ? 7.901 -8.012 -7.116 1.00 85.69 71 ILE A CA 1
ATOM 580 C C . ILE A 1 71 ? 8.869 -6.840 -6.943 1.00 85.69 71 ILE A C 1
ATOM 582 O O . ILE A 1 71 ? 9.982 -6.889 -7.458 1.00 85.69 71 ILE A O 1
ATOM 586 N N . GLY A 1 72 ? 8.494 -5.817 -6.174 1.00 85.88 72 GLY A N 1
ATOM 587 C CA . GLY A 1 72 ? 9.363 -4.682 -5.877 1.00 85.88 72 GLY A CA 1
ATOM 588 C C . GLY A 1 72 ? 10.666 -5.106 -5.200 1.00 85.88 72 GLY A C 1
ATOM 589 O O . GLY A 1 72 ? 11.735 -4.633 -5.580 1.00 85.88 72 GLY A O 1
ATOM 590 N N . LEU A 1 73 ? 10.606 -6.045 -4.251 1.00 87.19 73 LEU A N 1
ATOM 591 C CA . LEU A 1 73 ? 11.799 -6.635 -3.640 1.00 87.19 73 LEU A CA 1
ATOM 592 C C . LEU A 1 73 ? 12.649 -7.383 -4.670 1.00 87.19 73 LEU A C 1
ATOM 594 O O . LEU A 1 73 ? 13.860 -7.186 -4.696 1.00 87.19 73 LEU A O 1
ATOM 598 N N . ALA A 1 74 ? 12.039 -8.194 -5.537 1.00 85.06 74 ALA A N 1
ATOM 599 C CA . ALA A 1 74 ? 12.755 -8.914 -6.591 1.00 85.06 74 ALA A CA 1
ATOM 600 C C . ALA A 1 74 ? 13.434 -7.970 -7.603 1.00 85.06 74 ALA A C 1
ATOM 602 O O . ALA A 1 74 ? 14.528 -8.257 -8.087 1.00 85.06 74 ALA A O 1
ATOM 603 N N . VAL A 1 75 ? 12.809 -6.832 -7.912 1.00 83.00 75 VAL A N 1
ATOM 604 C CA . VAL A 1 75 ? 13.374 -5.784 -8.778 1.00 83.00 75 VAL A CA 1
ATOM 605 C C . VAL A 1 75 ? 14.576 -5.121 -8.106 1.00 83.00 75 VAL A C 1
ATOM 607 O O . VAL A 1 75 ? 15.622 -4.978 -8.739 1.00 83.00 75 VAL A O 1
ATOM 610 N N . ILE A 1 76 ? 14.460 -4.771 -6.821 1.00 83.31 76 ILE A N 1
ATOM 611 C CA . ILE A 1 76 ? 15.550 -4.156 -6.049 1.00 83.31 76 ILE A CA 1
ATOM 612 C C . ILE A 1 76 ? 16.733 -5.123 -5.904 1.00 83.31 76 ILE A C 1
ATOM 614 O O . ILE A 1 76 ? 17.872 -4.719 -6.124 1.00 83.31 76 ILE A O 1
ATOM 618 N N . THR A 1 77 ? 16.494 -6.397 -5.576 1.00 81.62 77 THR A N 1
ATOM 619 C CA . THR A 1 77 ? 17.577 -7.387 -5.406 1.00 81.62 77 THR A CA 1
ATOM 620 C C . THR A 1 77 ? 18.301 -7.701 -6.709 1.00 81.62 77 THR A C 1
ATOM 622 O O . THR A 1 77 ? 19.494 -7.990 -6.685 1.00 81.62 77 THR A O 1
ATOM 625 N N . ARG A 1 78 ? 17.611 -7.606 -7.850 1.00 78.00 78 ARG A N 1
ATOM 626 C CA . ARG A 1 78 ? 18.211 -7.751 -9.185 1.00 78.00 78 ARG A CA 1
ATOM 627 C C . ARG A 1 78 ? 18.846 -6.461 -9.717 1.00 78.00 78 ARG A C 1
ATOM 629 O O . ARG A 1 78 ? 19.361 -6.472 -10.830 1.00 78.00 78 ARG A O 1
ATOM 636 N N . GLY A 1 79 ? 18.790 -5.357 -8.966 1.00 74.94 79 GLY A N 1
ATOM 637 C CA . GLY A 1 79 ? 19.311 -4.056 -9.403 1.00 74.94 79 GLY A CA 1
ATOM 638 C C . GLY A 1 79 ? 18.562 -3.461 -10.599 1.00 74.94 79 GLY A C 1
ATOM 639 O O . GLY A 1 79 ? 19.080 -2.584 -11.286 1.00 74.94 79 GLY A O 1
ATOM 640 N N . LEU A 1 80 ? 17.343 -3.937 -10.862 1.00 71.06 80 LEU A N 1
ATOM 641 C CA . LEU A 1 80 ? 16.519 -3.470 -11.971 1.00 71.06 80 LEU A CA 1
ATOM 642 C C . LEU A 1 80 ? 15.818 -2.150 -11.639 1.00 71.06 80 LEU A C 1
ATOM 644 O O . LEU A 1 80 ? 15.208 -1.567 -12.512 1.00 71.06 80 LEU A O 1
ATOM 648 N N . ASP A 1 81 ? 15.918 -1.623 -10.419 1.00 72.00 81 ASP A N 1
ATOM 649 C CA . ASP A 1 81 ? 15.280 -0.364 -10.009 1.00 72.00 81 ASP A CA 1
ATOM 650 C C . ASP A 1 81 ? 15.890 0.900 -10.660 1.00 72.00 81 ASP A C 1
ATOM 652 O O . ASP A 1 81 ? 15.415 2.013 -10.424 1.00 72.00 81 ASP A O 1
ATOM 656 N N . HIS A 1 82 ? 16.924 0.745 -11.493 1.00 68.88 82 HIS A N 1
ATOM 657 C CA . HIS A 1 82 ? 17.601 1.841 -12.184 1.00 68.88 82 HIS A CA 1
ATOM 658 C C . HIS A 1 82 ? 16.688 2.606 -13.156 1.00 68.88 82 HIS A C 1
ATOM 660 O O . HIS A 1 82 ? 16.786 3.827 -13.209 1.00 68.88 82 HIS A O 1
ATOM 666 N N . PHE A 1 83 ? 15.745 1.946 -13.844 1.00 71.00 83 PHE A N 1
ATOM 667 C CA . PHE A 1 83 ? 14.826 2.633 -14.772 1.00 71.00 83 PHE A CA 1
ATOM 668 C C . PHE A 1 83 ? 13.878 3.622 -14.070 1.00 71.00 83 PHE A C 1
ATOM 670 O O . PHE A 1 83 ? 13.344 4.527 -14.705 1.00 71.00 83 PHE A O 1
ATOM 677 N N . LEU A 1 84 ? 13.689 3.478 -12.753 1.00 68.69 84 LEU A N 1
ATOM 678 C CA . LEU A 1 84 ? 12.885 4.390 -11.932 1.00 68.69 84 LEU A CA 1
ATOM 679 C C . LEU A 1 84 ? 13.719 5.489 -11.272 1.00 68.69 84 LEU A C 1
ATOM 681 O O . LEU A 1 84 ? 13.161 6.420 -10.686 1.00 68.69 84 LEU A O 1
ATOM 685 N N . LYS A 1 85 ? 15.049 5.393 -11.327 1.00 67.38 85 LYS A N 1
ATOM 686 C CA . LYS A 1 85 ? 15.938 6.422 -10.795 1.00 67.38 85 LYS A CA 1
ATOM 687 C C . LYS A 1 85 ? 16.271 7.393 -11.926 1.00 67.38 85 LYS A C 1
ATOM 689 O O . LYS A 1 85 ? 16.885 6.983 -12.904 1.00 67.38 85 LYS A O 1
ATOM 694 N N . PRO A 1 86 ? 15.943 8.692 -11.811 1.00 62.06 86 PRO A N 1
ATOM 695 C CA . PRO A 1 86 ? 16.526 9.670 -12.720 1.00 62.06 86 PRO A CA 1
ATOM 696 C C . PRO A 1 86 ? 18.053 9.611 -12.561 1.00 62.06 86 PRO A C 1
ATOM 698 O O . PRO A 1 86 ? 18.526 9.545 -11.423 1.00 62.06 86 PRO A O 1
ATOM 701 N N . ASN A 1 87 ? 18.785 9.630 -13.685 1.00 57.16 87 ASN A N 1
ATOM 702 C CA . ASN A 1 87 ? 20.224 9.337 -13.882 1.00 57.16 87 ASN A CA 1
ATOM 703 C C . ASN A 1 87 ? 21.243 9.955 -12.890 1.00 57.16 87 ASN A C 1
ATOM 705 O O . ASN A 1 87 ? 22.438 9.714 -13.017 1.00 57.16 87 ASN A O 1
ATOM 709 N N . SER A 1 88 ? 20.815 10.741 -11.902 1.00 54.19 88 SER A N 1
ATOM 710 C CA . SER A 1 88 ? 21.675 11.493 -10.990 1.00 54.19 88 SER A CA 1
ATOM 711 C C . SER A 1 88 ? 21.320 11.372 -9.497 1.00 54.19 88 SER A C 1
ATOM 713 O O . SER A 1 88 ? 21.992 12.004 -8.679 1.00 54.19 88 SER A O 1
ATOM 715 N N . SER A 1 89 ? 20.305 10.598 -9.086 1.00 58.59 89 SER A N 1
ATOM 716 C CA . SER A 1 89 ? 19.944 10.501 -7.657 1.00 58.59 89 SER A CA 1
ATOM 717 C C . SER A 1 89 ? 20.373 9.187 -7.004 1.00 58.59 89 SER A C 1
ATOM 719 O O . SER A 1 89 ? 19.925 8.108 -7.386 1.00 58.59 89 SER A O 1
ATOM 721 N N . LYS A 1 90 ? 21.170 9.289 -5.930 1.00 58.84 90 LYS A N 1
ATOM 722 C CA . LYS A 1 90 ? 21.462 8.178 -5.000 1.00 58.84 90 LYS A CA 1
ATOM 723 C C . LYS A 1 90 ? 20.292 7.869 -4.050 1.00 58.84 90 LYS A C 1
ATOM 725 O O . LYS A 1 90 ? 20.356 6.902 -3.296 1.00 58.84 90 LYS A O 1
ATOM 730 N N . ARG A 1 91 ? 19.238 8.694 -4.046 1.00 59.41 91 ARG A N 1
ATOM 731 C CA . ARG A 1 91 ? 18.101 8.577 -3.127 1.00 59.41 91 ARG A CA 1
ATOM 732 C C . ARG A 1 91 ? 17.012 7.698 -3.740 1.00 59.41 91 ARG A C 1
ATOM 734 O O . ARG A 1 91 ? 16.574 7.944 -4.861 1.00 59.41 91 ARG A O 1
ATOM 741 N N . GLN A 1 92 ? 16.538 6.699 -2.993 1.00 61.78 92 GLN A N 1
ATOM 742 C CA . GLN A 1 92 ? 15.313 5.982 -3.351 1.00 61.78 92 GLN A CA 1
ATOM 743 C C . GLN A 1 92 ? 14.126 6.946 -3.234 1.00 61.78 92 GLN A C 1
ATOM 745 O O . GLN A 1 92 ? 13.765 7.365 -2.137 1.00 61.78 92 GLN A O 1
ATOM 750 N N . HIS A 1 93 ? 13.550 7.336 -4.372 1.00 63.97 93 HIS A N 1
ATOM 751 C CA . HIS A 1 93 ? 12.378 8.219 -4.418 1.00 63.97 93 HIS A CA 1
ATOM 752 C C . HIS A 1 93 ? 11.052 7.458 -4.325 1.00 63.97 93 HIS A C 1
ATOM 754 O O . HIS A 1 93 ? 10.020 8.056 -4.030 1.00 63.97 93 HIS A O 1
ATOM 760 N N . TYR A 1 94 ? 11.077 6.145 -4.558 1.00 73.69 94 TYR A N 1
ATOM 761 C CA . TYR A 1 94 ? 9.887 5.309 -4.611 1.00 73.69 94 TYR A CA 1
ATOM 762 C C . TYR A 1 94 ? 9.928 4.218 -3.549 1.00 73.69 94 TYR A C 1
ATOM 764 O O . TYR A 1 94 ? 10.966 3.602 -3.310 1.00 73.69 94 TYR A O 1
ATOM 772 N N . SER A 1 95 ? 8.776 3.974 -2.922 1.00 79.75 95 SER A N 1
ATOM 773 C CA . SER A 1 95 ? 8.591 2.827 -2.038 1.00 79.75 95 SER A CA 1
ATOM 774 C C . SER A 1 95 ? 8.681 1.522 -2.833 1.00 79.75 95 SER A C 1
ATOM 776 O O . SER A 1 95 ? 8.385 1.486 -4.028 1.00 79.75 95 SER A O 1
ATOM 778 N N . THR A 1 96 ? 9.032 0.422 -2.166 1.00 83.06 96 THR A N 1
ATOM 779 C CA . THR A 1 96 ? 9.096 -0.917 -2.778 1.00 83.06 96 THR A CA 1
ATOM 780 C C . THR A 1 96 ? 7.792 -1.302 -3.482 1.00 83.06 96 THR A C 1
ATOM 782 O O . THR A 1 96 ? 7.823 -1.861 -4.572 1.00 83.06 96 THR A O 1
ATOM 785 N N . LEU A 1 97 ? 6.645 -0.940 -2.897 1.00 81.69 97 LEU A N 1
ATOM 786 C CA . LEU A 1 97 ? 5.324 -1.141 -3.500 1.00 81.69 97 LEU A CA 1
ATOM 787 C C . LEU A 1 97 ? 5.177 -0.390 -4.826 1.00 81.69 97 LEU A C 1
ATOM 789 O O . LEU A 1 97 ? 4.725 -0.965 -5.814 1.00 81.69 97 LEU A O 1
ATOM 793 N N . ARG A 1 98 ? 5.597 0.881 -4.867 1.00 81.19 98 ARG A N 1
ATOM 794 C CA . ARG A 1 98 ? 5.544 1.687 -6.088 1.00 81.19 98 ARG A CA 1
ATOM 795 C C . ARG A 1 98 ? 6.482 1.137 -7.156 1.00 81.19 98 ARG A C 1
ATOM 797 O O . ARG A 1 98 ? 6.063 1.022 -8.296 1.00 81.19 98 ARG A O 1
ATOM 804 N N . ILE A 1 99 ? 7.684 0.702 -6.779 1.00 82.69 99 ILE A N 1
ATOM 805 C CA . ILE A 1 99 ? 8.617 0.028 -7.696 1.00 82.69 99 ILE A CA 1
ATOM 806 C C . ILE A 1 99 ? 7.973 -1.219 -8.315 1.00 82.69 99 ILE A C 1
ATOM 808 O O . ILE A 1 99 ? 8.016 -1.391 -9.531 1.00 82.69 99 ILE A O 1
ATOM 812 N N . GLY A 1 100 ? 7.334 -2.063 -7.499 1.00 84.19 100 GLY A N 1
ATOM 813 C CA . GLY A 1 100 ? 6.637 -3.252 -7.988 1.00 84.19 100 GLY A CA 1
ATOM 814 C C . GLY A 1 100 ? 5.464 -2.925 -8.911 1.00 84.19 100 GLY A C 1
ATOM 815 O O . GLY A 1 100 ? 5.319 -3.551 -9.959 1.00 84.19 100 GLY A O 1
ATOM 816 N N . LYS A 1 101 ? 4.657 -1.915 -8.563 1.00 83.12 101 LYS A N 1
ATOM 817 C CA . LYS A 1 101 ? 3.538 -1.448 -9.395 1.00 83.12 101 LYS A CA 1
ATOM 818 C C . LYS A 1 101 ? 4.015 -0.923 -10.750 1.00 83.12 101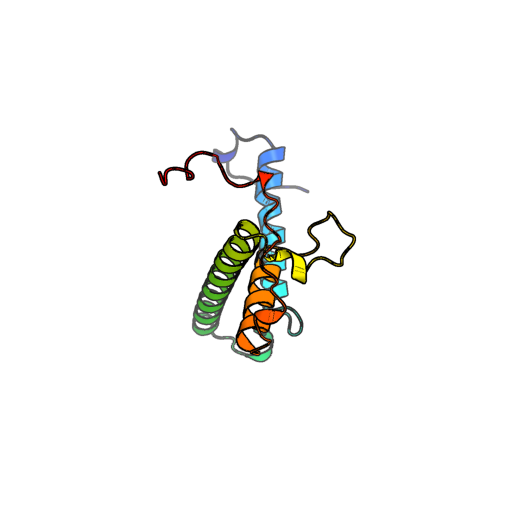 LYS A C 1
ATOM 820 O O . LYS A 1 101 ? 3.480 -1.348 -11.769 1.00 83.12 101 LYS A O 1
ATOM 825 N N . GLU A 1 102 ? 5.019 -0.048 -10.770 1.00 82.75 102 GLU A N 1
ATOM 826 C CA . GLU A 1 102 ? 5.585 0.476 -12.018 1.00 82.75 102 GLU A CA 1
ATOM 827 C C . GLU A 1 102 ? 6.178 -0.653 -12.867 1.00 82.75 102 GLU A C 1
ATOM 829 O O . GLU A 1 102 ? 5.929 -0.721 -14.066 1.00 82.75 102 GLU A O 1
ATOM 834 N N . PHE A 1 103 ? 6.888 -1.603 -12.252 1.00 83.00 103 PHE A N 1
ATOM 835 C CA . PHE A 1 103 ? 7.417 -2.759 -12.975 1.00 83.00 103 PHE A CA 1
ATOM 836 C C . PHE A 1 103 ? 6.310 -3.601 -13.626 1.00 83.00 103 PHE A C 1
ATOM 838 O O . PHE A 1 103 ? 6.446 -3.978 -14.787 1.00 83.00 103 PHE A O 1
ATOM 845 N N . ILE A 1 104 ? 5.199 -3.862 -12.925 1.00 82.38 104 ILE A N 1
ATOM 846 C CA . ILE A 1 104 ? 4.038 -4.565 -13.501 1.00 82.38 104 ILE A CA 1
ATOM 847 C C . ILE A 1 104 ? 3.440 -3.771 -14.666 1.00 82.38 104 ILE A C 1
ATOM 849 O O . ILE A 1 104 ? 3.126 -4.364 -15.695 1.00 82.38 104 ILE A O 1
ATOM 853 N N . LEU A 1 105 ? 3.286 -2.451 -14.527 1.00 81.19 105 LEU A N 1
ATOM 854 C CA . LEU A 1 105 ? 2.749 -1.593 -15.588 1.00 81.19 105 LEU A CA 1
ATOM 855 C C . LEU A 1 105 ? 3.644 -1.621 -16.832 1.00 81.19 105 LEU A C 1
ATOM 857 O O . LEU A 1 105 ? 3.157 -1.853 -17.936 1.00 81.19 105 LEU A O 1
ATOM 861 N N . HIS A 1 106 ? 4.956 -1.467 -16.656 1.00 77.19 106 HIS A N 1
ATOM 862 C CA . HIS A 1 106 ? 5.919 -1.526 -17.753 1.00 77.19 106 HIS A CA 1
ATOM 863 C C . HIS A 1 106 ? 5.997 -2.920 -18.396 1.00 77.19 106 HIS A C 1
ATOM 865 O O . HIS A 1 106 ? 6.037 -3.018 -19.622 1.00 77.19 106 HIS A O 1
ATOM 871 N N . ALA A 1 107 ? 5.957 -3.992 -17.599 1.00 75.44 107 ALA A N 1
ATOM 872 C CA . ALA A 1 107 ? 5.948 -5.364 -18.105 1.00 75.44 107 ALA A CA 1
ATOM 873 C C . ALA A 1 107 ? 4.641 -5.712 -18.842 1.00 75.44 107 ALA A C 1
ATOM 875 O O . ALA A 1 107 ? 4.675 -6.383 -19.872 1.00 75.44 107 ALA A O 1
ATOM 876 N N . GLY A 1 108 ? 3.493 -5.247 -18.338 1.00 69.50 108 GLY A N 1
ATOM 877 C CA . GLY A 1 108 ? 2.170 -5.504 -18.913 1.00 69.50 108 GLY A CA 1
ATOM 878 C C . GLY A 1 108 ? 1.884 -4.720 -20.196 1.00 69.50 108 GLY A C 1
ATOM 879 O O . GLY A 1 108 ? 1.167 -5.213 -21.060 1.00 69.50 108 GLY A O 1
ATOM 880 N N . LEU A 1 109 ? 2.483 -3.537 -20.362 1.00 62.53 109 LEU A N 1
ATOM 881 C CA . LEU A 1 109 ? 2.357 -2.717 -21.575 1.00 62.53 109 LEU A CA 1
ATOM 882 C C . LEU A 1 109 ? 3.209 -3.220 -22.752 1.00 62.53 109 LEU A C 1
ATOM 884 O O . LEU A 1 109 ? 3.250 -2.568 -23.794 1.00 62.53 109 LEU A O 1
ATOM 888 N N . GLY A 1 110 ? 3.914 -4.349 -22.606 1.00 57.84 110 GLY A N 1
ATOM 889 C CA . GLY A 1 110 ? 4.778 -4.887 -23.660 1.00 57.84 110 GLY A CA 1
ATOM 890 C C . GLY A 1 110 ? 5.915 -3.939 -24.051 1.00 57.84 110 GLY A C 1
ATOM 891 O O . GLY A 1 110 ? 6.513 -4.107 -25.112 1.00 57.84 110 GLY A O 1
ATOM 892 N N . LEU A 1 111 ? 6.217 -2.941 -23.209 1.00 55.62 111 LEU A N 1
ATOM 893 C CA . LEU A 1 111 ? 7.361 -2.061 -23.389 1.00 55.62 111 LEU A CA 1
ATOM 894 C C . LEU A 1 111 ? 8.603 -2.928 -23.222 1.00 55.62 111 LEU A C 1
ATOM 896 O O . LEU A 1 111 ? 8.969 -3.320 -22.115 1.00 55.62 111 LEU A O 1
ATOM 900 N N . SER A 1 112 ? 9.173 -3.297 -24.368 1.00 44.94 112 SER A N 1
ATOM 901 C CA . SER A 1 112 ? 10.252 -4.256 -24.519 1.00 44.94 112 SER A CA 1
ATOM 902 C C . SER A 1 112 ? 11.271 -4.163 -23.388 1.00 44.94 112 SER A C 1
ATOM 904 O O . SER A 1 112 ? 11.924 -3.134 -23.196 1.00 44.94 112 SER A O 1
ATOM 906 N N . LEU A 1 113 ? 11.498 -5.308 -22.739 1.00 50.94 113 LEU A N 1
ATOM 907 C CA . LEU A 1 113 ? 12.617 -5.591 -21.831 1.00 50.94 113 LEU A CA 1
ATOM 908 C C . LEU A 1 113 ? 13.994 -5.207 -22.422 1.00 50.94 113 LEU A C 1
ATOM 910 O O . LEU A 1 113 ? 14.989 -5.237 -21.717 1.00 50.94 113 LEU A O 1
ATOM 914 N N . HIS A 1 114 ? 14.059 -4.804 -23.694 1.00 47.66 114 HIS A N 1
ATOM 915 C CA . HIS A 1 114 ? 15.220 -4.223 -24.358 1.00 47.66 114 HIS A CA 1
ATOM 916 C C . HIS A 1 114 ? 15.695 -2.882 -23.751 1.00 47.66 114 HIS A C 1
ATOM 918 O O . HIS A 1 114 ? 16.860 -2.534 -23.920 1.00 47.66 114 HIS A O 1
ATOM 924 N N . GLN A 1 115 ? 14.847 -2.129 -23.031 1.00 46.75 115 GLN A N 1
ATOM 925 C CA . GLN A 1 115 ? 15.309 -0.976 -22.227 1.00 46.75 115 GLN A CA 1
ATOM 926 C C . GLN A 1 115 ? 15.732 -1.351 -20.804 1.00 46.75 115 GLN A C 1
ATOM 928 O O . GLN A 1 115 ? 16.436 -0.580 -20.150 1.00 46.75 115 GLN A O 1
ATOM 933 N N . ILE A 1 116 ? 15.380 -2.556 -20.343 1.00 49.12 116 ILE A N 1
ATOM 934 C CA . ILE A 1 116 ? 15.995 -3.160 -19.164 1.00 49.12 116 ILE A CA 1
ATOM 935 C C . ILE A 1 116 ? 17.342 -3.713 -19.620 1.00 49.12 116 ILE A C 1
ATOM 937 O O . ILE A 1 116 ? 17.537 -4.917 -19.776 1.00 49.12 116 ILE A O 1
ATOM 941 N N . ARG A 1 117 ? 18.275 -2.798 -19.895 1.00 41.28 117 ARG A N 1
ATOM 942 C CA . ARG A 1 117 ? 19.677 -3.148 -20.070 1.00 41.28 117 ARG A CA 1
ATOM 943 C C . ARG A 1 117 ? 20.051 -3.968 -18.830 1.00 41.28 117 ARG A C 1
ATOM 945 O O . ARG A 1 117 ? 19.887 -3.438 -17.725 1.00 41.28 117 ARG A O 1
ATOM 952 N N . PRO A 1 118 ? 20.473 -5.243 -18.957 1.00 46.03 118 PRO A N 1
ATOM 953 C CA . PRO A 1 118 ? 21.067 -5.915 -17.815 1.00 46.03 118 PRO A CA 1
ATOM 954 C C . PRO A 1 118 ? 22.173 -4.985 -17.312 1.00 46.03 118 PRO A C 1
ATOM 956 O O . PRO A 1 118 ? 22.830 -4.353 -18.148 1.00 46.03 118 PRO A O 1
ATOM 959 N N . PRO A 1 119 ? 22.333 -4.811 -15.989 1.00 50.56 119 PRO A N 1
ATOM 960 C CA . PRO A 1 119 ? 23.450 -4.028 -15.493 1.00 50.56 119 PRO A CA 1
ATOM 961 C C . PRO A 1 119 ? 24.696 -4.546 -16.209 1.00 50.56 119 PRO A C 1
ATOM 963 O O . PRO A 1 119 ? 24.871 -5.763 -16.312 1.00 50.56 119 PRO A O 1
ATOM 966 N N . ASP A 1 120 ? 25.518 -3.646 -16.751 1.00 54.28 120 ASP A N 1
ATOM 967 C CA . ASP A 1 120 ? 26.904 -3.985 -17.033 1.00 54.28 120 ASP A CA 1
ATOM 968 C C . ASP A 1 120 ? 27.446 -4.439 -15.675 1.00 54.28 120 ASP A C 1
ATOM 970 O O . ASP A 1 120 ? 27.740 -3.608 -14.818 1.00 54.28 120 ASP A O 1
ATOM 974 N N . ILE A 1 121 ? 27.400 -5.750 -15.409 1.00 48.88 121 ILE A N 1
ATOM 975 C CA . ILE A 1 121 ? 27.891 -6.348 -14.175 1.00 48.88 121 ILE A CA 1
ATOM 976 C C . ILE A 1 121 ? 29.356 -5.927 -14.156 1.00 48.88 121 ILE A C 1
ATOM 978 O O . ILE A 1 121 ? 30.104 -6.379 -15.030 1.00 48.88 121 ILE A O 1
ATOM 982 N N . PRO A 1 122 ? 29.785 -5.036 -13.242 1.00 48.44 122 PRO A N 1
ATOM 983 C CA . PRO A 1 122 ? 31.195 -4.730 -13.137 1.00 48.44 122 PRO A CA 1
ATOM 984 C C . PRO A 1 122 ? 31.873 -6.067 -12.865 1.00 48.44 122 PRO A C 1
ATOM 986 O O . PRO A 1 122 ? 31.416 -6.813 -11.986 1.00 48.44 122 PRO A O 1
ATOM 989 N N . ALA A 1 123 ? 32.915 -6.384 -13.636 1.00 50.78 123 ALA A N 1
ATOM 990 C CA . ALA A 1 123 ? 33.648 -7.649 -13.545 1.00 50.78 123 ALA A CA 1
ATOM 991 C C . ALA A 1 123 ? 34.051 -7.997 -12.092 1.00 50.78 123 ALA A C 1
ATOM 993 O O . ALA A 1 123 ? 34.207 -9.165 -11.750 1.00 50.78 123 ALA A O 1
ATOM 994 N N . ASP A 1 124 ? 34.104 -6.985 -11.225 1.00 52.81 124 ASP A N 1
ATOM 995 C CA . ASP A 1 124 ? 34.450 -7.033 -9.807 1.00 52.81 124 ASP A CA 1
ATOM 996 C C . ASP A 1 124 ? 33.376 -7.646 -8.880 1.00 52.81 124 ASP A C 1
ATOM 998 O O . ASP A 1 124 ? 33.645 -7.885 -7.705 1.00 52.81 124 ASP A O 1
ATOM 1002 N N . SER A 1 125 ? 32.154 -7.899 -9.365 1.00 52.81 125 SER A N 1
ATOM 1003 C CA . SER A 1 125 ? 31.035 -8.424 -8.551 1.00 52.81 125 SER A CA 1
ATOM 1004 C C . SER A 1 125 ? 30.759 -9.925 -8.722 1.00 52.81 125 SER A C 1
ATOM 1006 O O . SER A 1 125 ? 29.864 -10.463 -8.065 1.00 52.81 125 SER A O 1
ATOM 1008 N N . ILE A 1 126 ? 31.540 -10.631 -9.549 1.00 47.47 126 ILE A N 1
ATOM 1009 C CA . ILE A 1 126 ? 31.476 -12.094 -9.659 1.00 47.47 126 ILE A CA 1
ATOM 1010 C C . ILE A 1 126 ? 32.337 -12.693 -8.534 1.00 47.47 126 ILE A C 1
ATOM 1012 O O . ILE A 1 126 ? 33.556 -12.518 -8.551 1.00 47.47 126 ILE A O 1
ATOM 1016 N N . PRO A 1 127 ? 31.764 -13.417 -7.551 1.00 46.00 127 PRO A N 1
ATOM 1017 C CA . PRO A 1 127 ? 32.577 -14.110 -6.563 1.00 46.00 127 PRO A CA 1
ATOM 1018 C C . PRO A 1 127 ? 33.476 -15.141 -7.273 1.00 46.00 127 PRO A C 1
ATOM 1020 O O . PRO A 1 127 ? 32.992 -15.883 -8.134 1.00 46.00 127 PRO A O 1
ATOM 1023 N N . PRO A 1 128 ? 34.768 -15.253 -6.905 1.00 47.25 128 PRO A N 1
ATOM 1024 C CA . PRO A 1 128 ? 35.742 -16.112 -7.592 1.00 47.25 128 PRO A CA 1
ATOM 1025 C C . PRO A 1 128 ? 35.439 -17.623 -7.498 1.00 47.25 128 PRO A C 1
ATOM 1027 O O . PRO A 1 128 ? 36.201 -18.447 -7.996 1.00 47.25 128 PRO A O 1
ATOM 1030 N N . SER A 1 129 ? 34.317 -18.017 -6.890 1.00 51.72 129 SER A N 1
ATOM 1031 C CA . SER A 1 129 ? 33.897 -19.407 -6.701 1.00 51.72 129 SER A CA 1
ATOM 1032 C C . SER A 1 129 ? 33.272 -20.068 -7.937 1.00 51.72 129 SER A C 1
ATOM 1034 O O . SER A 1 129 ? 33.028 -21.273 -7.901 1.00 51.72 129 SER A O 1
ATOM 1036 N N . LEU A 1 130 ? 33.043 -19.337 -9.035 1.00 47.38 130 LEU A N 1
ATOM 1037 C CA . LEU A 1 130 ? 32.444 -19.879 -10.267 1.00 47.38 130 LEU A CA 1
ATOM 1038 C C . LEU A 1 130 ? 33.399 -19.983 -11.464 1.00 47.38 130 LEU A C 1
ATOM 1040 O O . LEU A 1 130 ? 32.962 -20.350 -12.553 1.00 47.38 130 LEU A O 1
ATOM 1044 N N . ASN A 1 131 ? 34.706 -19.778 -11.262 1.00 43.09 131 ASN A N 1
ATOM 1045 C CA . ASN A 1 131 ? 35.719 -20.086 -12.272 1.00 43.09 131 ASN A CA 1
ATOM 1046 C C . ASN A 1 131 ? 36.419 -21.424 -11.973 1.00 43.09 131 ASN A C 1
ATOM 1048 O O . ASN A 1 131 ? 37.591 -21.491 -11.611 1.00 43.09 131 ASN A O 1
ATOM 1052 N N . ARG A 1 132 ? 35.669 -22.523 -12.105 1.00 48.28 132 ARG A N 1
ATOM 1053 C CA . ARG A 1 132 ? 36.249 -23.838 -12.413 1.00 48.28 132 ARG A CA 1
ATOM 1054 C C . ARG A 1 132 ? 35.678 -24.319 -13.736 1.00 48.28 132 ARG A C 1
ATOM 1056 O O . ARG A 1 132 ? 34.747 -25.122 -13.773 1.00 48.28 132 ARG A O 1
ATOM 1063 N N . ARG A 1 133 ? 36.288 -23.871 -14.827 1.00 42.06 133 ARG A N 1
ATOM 1064 C CA . ARG A 1 133 ? 36.468 -24.723 -16.001 1.00 42.06 133 ARG A CA 1
ATOM 1065 C C . ARG A 1 133 ? 37.953 -24.722 -16.353 1.00 42.06 133 ARG A C 1
ATOM 1067 O O . ARG A 1 133 ? 38.593 -23.680 -16.313 1.00 42.06 133 ARG A O 1
ATOM 1074 N N . LYS A 1 134 ? 38.453 -25.946 -16.521 1.00 36.84 134 LYS A N 1
ATOM 1075 C CA . LYS A 1 134 ? 39.786 -26.300 -17.003 1.00 36.84 134 LYS A CA 1
ATOM 1076 C C . LYS A 1 134 ? 40.065 -25.669 -18.360 1.00 36.84 134 LYS A C 1
ATOM 1078 O O . LYS A 1 134 ? 39.074 -25.476 -19.099 1.00 36.84 134 LYS A O 1
#

pLDDT: mean 70.09, std 14.18, range [36.84, 88.44]